Protein AF-A0A6A6K6P2-F1 (afdb_monomer_lite)

InterPro domains:
  IPR008972 Cupredoxin [G3DSA:2.60.40.420] (61-164)
  IPR008972 Cupredoxin [SSF49503] (64-163)
  IPR011706 Multicopper oxidase, C-terminal [PF07731] (94-161)
  IPR045087 Multicopper oxidase [PTHR11709] (79-163)

pLDDT: mean 89.87, std 8.68, range [47.31, 98.19]

Organism: Hevea brasiliensis (NCBI:txid3981)

Sequence (164 aa):
MTTNVVSRKPSTPPGQAIFNYYPNHPRRFLSNTPPSGPVWDDVEPRFAQSLALKAHKDHIHTPPQTADTTIVMLNTQNHVNGYVRCQVPPPIGYDYQNYDIHNVSKNTNATTSDAIYRLDFNATVDIILQNANSMSNNTSETHPWHLHGHDFWVLGYGKGKFDK

Radius of gyration: 21.37 Å; chains: 1; bounding box: 52×28×60 Å

Foldseek 3Di:
DWADAAQDDDPDDIDDDDDDDPPDDPPDDDPDDDDDDPDRDPCPVVQVVVVVDDDDPVDDDDADPDFPEEAEAEDEADDEDDADEDQDADDSHDPQPPDDQQDQDPPVVDHDYPHDDDDDPPTGYHYHYHWGAYNDHPGTGDDDDDDPPDDDDDPDDDPDRDDD

Secondary structure (DSSP, 8-state):
-EE---SS---SPPEE-----TTS-TTPPP-SPPPP---TT--HHHHHHHHH----TTS-PPPPSS-SEEEEEEE------S-----SPPPSS--TTT--SSS----TT-----------TT--EEEEEEE---SSTT---------SS---------SSSPP-

Structure (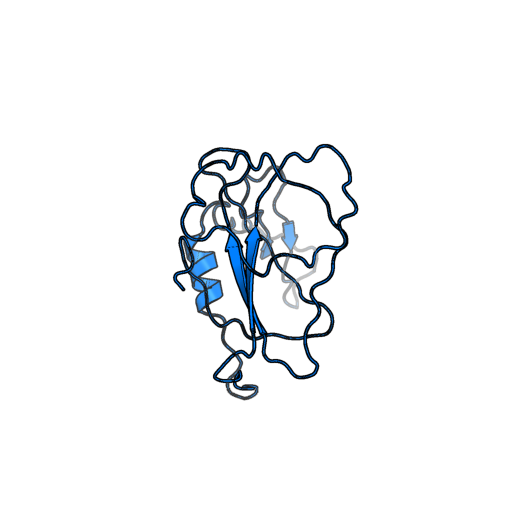mmCIF, N/CA/C/O backbone):
data_AF-A0A6A6K6P2-F1
#
_entry.id   AF-A0A6A6K6P2-F1
#
loop_
_atom_site.group_PDB
_atom_site.id
_atom_site.type_symbol
_atom_site.label_atom_id
_atom_site.label_alt_id
_atom_site.label_comp_id
_atom_site.label_asym_id
_atom_site.label_entity_id
_atom_site.label_seq_id
_atom_site.pdbx_PDB_ins_code
_atom_site.Cartn_x
_atom_site.Cartn_y
_atom_site.Cartn_z
_atom_site.occupancy
_atom_site.B_iso_or_equiv
_atom_site.auth_seq_id
_atom_site.auth_comp_id
_atom_site.auth_asym_id
_atom_site.auth_atom_id
_atom_site.pdbx_PDB_model_num
ATOM 1 N N . MET A 1 1 ? 19.229 -6.036 -18.010 1.00 82.06 1 MET A N 1
ATOM 2 C CA . MET A 1 1 ? 18.317 -5.614 -16.929 1.00 82.06 1 MET A CA 1
ATOM 3 C C . MET A 1 1 ? 19.070 -5.705 -15.615 1.00 82.06 1 MET A C 1
ATOM 5 O O . MET A 1 1 ? 19.824 -6.657 -15.442 1.00 82.06 1 MET A O 1
ATOM 9 N N . THR A 1 2 ? 18.862 -4.731 -14.732 1.00 85.38 2 THR A N 1
ATOM 10 C CA . THR A 1 2 ? 19.465 -4.679 -13.395 1.00 85.38 2 THR A CA 1
ATOM 11 C C . THR A 1 2 ? 18.349 -4.570 -12.358 1.00 85.38 2 THR A C 1
ATOM 13 O O . THR A 1 2 ? 17.430 -3.773 -12.549 1.00 85.38 2 THR A O 1
ATOM 16 N N . THR A 1 3 ? 18.421 -5.334 -11.270 1.00 87.94 3 THR A N 1
ATOM 17 C CA . THR A 1 3 ? 17.515 -5.222 -10.117 1.00 87.94 3 THR A CA 1
ATOM 18 C C . THR A 1 3 ? 18.286 -4.712 -8.903 1.00 87.94 3 THR A C 1
ATOM 20 O O . THR A 1 3 ? 19.436 -5.093 -8.684 1.00 87.94 3 THR A O 1
ATOM 23 N N . ASN A 1 4 ? 17.674 -3.814 -8.129 1.00 88.81 4 ASN A N 1
ATOM 24 C CA . ASN A 1 4 ? 18.321 -3.123 -7.012 1.00 88.81 4 ASN A CA 1
ATOM 25 C C . ASN A 1 4 ? 17.428 -3.156 -5.771 1.00 88.81 4 ASN A C 1
ATOM 27 O O . ASN A 1 4 ? 16.204 -3.240 -5.879 1.00 88.81 4 ASN A O 1
ATOM 31 N N . VAL A 1 5 ? 18.051 -3.075 -4.595 1.00 89.06 5 VAL A N 1
ATOM 32 C CA . VAL A 1 5 ? 17.331 -2.936 -3.326 1.00 89.06 5 VAL A CA 1
ATOM 33 C C . VAL A 1 5 ? 16.686 -1.552 -3.260 1.00 89.06 5 VAL A C 1
ATOM 35 O O . VAL A 1 5 ? 17.324 -0.546 -3.564 1.00 89.06 5 VAL A O 1
ATOM 38 N N . VAL A 1 6 ? 15.426 -1.519 -2.834 1.00 88.44 6 VAL A N 1
ATOM 39 C CA . VAL A 1 6 ? 14.647 -0.304 -2.576 1.00 88.44 6 VAL A CA 1
ATOM 40 C C . VAL A 1 6 ? 14.234 -0.250 -1.108 1.00 88.44 6 VAL A C 1
ATOM 42 O O . VAL A 1 6 ? 14.242 -1.272 -0.420 1.00 88.44 6 VAL A O 1
ATOM 45 N N . SER A 1 7 ? 13.899 0.945 -0.627 1.00 82.62 7 SER A N 1
ATOM 46 C CA . SER A 1 7 ? 13.363 1.222 0.717 1.00 82.62 7 SER A CA 1
ATOM 47 C C . SER A 1 7 ? 14.317 0.975 1.893 1.00 82.62 7 SER A C 1
ATOM 49 O O . SER A 1 7 ? 14.049 1.456 2.986 1.00 82.62 7 SER A O 1
ATOM 51 N N . ARG A 1 8 ? 15.464 0.318 1.674 1.00 85.56 8 ARG A N 1
ATOM 52 C CA . ARG A 1 8 ? 16.578 0.235 2.631 1.00 85.56 8 ARG A CA 1
ATOM 53 C C . ARG A 1 8 ? 17.933 0.372 1.944 1.00 85.56 8 ARG A C 1
ATOM 55 O O . ARG A 1 8 ? 18.080 0.004 0.777 1.00 85.56 8 ARG A O 1
ATOM 62 N N . LYS A 1 9 ? 18.941 0.828 2.693 1.00 90.00 9 LYS A N 1
ATOM 63 C CA . LYS A 1 9 ? 20.315 0.950 2.193 1.00 90.00 9 LYS A CA 1
ATOM 64 C C . LYS A 1 9 ? 20.823 -0.414 1.682 1.00 90.00 9 LYS A C 1
ATOM 66 O O . LYS A 1 9 ? 20.828 -1.376 2.454 1.00 90.00 9 LYS A O 1
ATOM 71 N N . PRO A 1 10 ? 21.261 -0.529 0.413 1.00 91.25 10 PRO A N 1
ATOM 72 C CA . PRO A 1 10 ? 21.734 -1.793 -0.136 1.00 91.25 10 PRO A CA 1
ATOM 73 C C . PRO A 1 10 ? 23.029 -2.259 0.543 1.00 91.25 10 PRO A C 1
ATOM 75 O O . PRO A 1 10 ? 23.990 -1.502 0.654 1.00 91.25 10 PRO A O 1
ATOM 78 N N . SER A 1 11 ? 23.069 -3.529 0.941 1.00 94.06 11 SER A N 1
ATOM 79 C CA . SER A 1 11 ? 24.274 -4.253 1.382 1.00 94.06 11 SER A CA 1
ATOM 80 C C . SER A 1 11 ? 24.571 -5.474 0.502 1.00 94.06 11 SER A C 1
ATOM 82 O O . SER A 1 11 ? 25.381 -6.328 0.851 1.00 94.06 11 SER A O 1
ATOM 84 N N . THR A 1 12 ? 23.887 -5.573 -0.640 1.00 90.88 12 THR A N 1
ATOM 85 C CA . THR A 1 12 ? 23.943 -6.706 -1.569 1.00 90.88 12 THR A CA 1
ATOM 86 C C . THR A 1 12 ? 24.223 -6.204 -2.988 1.00 90.88 12 THR A C 1
ATOM 88 O O . THR A 1 12 ? 23.738 -5.126 -3.347 1.00 90.88 12 THR A O 1
ATOM 91 N N . PRO A 1 13 ? 25.008 -6.940 -3.801 1.00 90.88 13 PRO A N 1
ATOM 92 C CA . PRO A 1 13 ? 25.222 -6.586 -5.201 1.00 90.88 13 PRO A CA 1
ATOM 93 C C . PRO A 1 13 ? 23.912 -6.609 -6.012 1.00 90.88 13 PRO A C 1
ATOM 95 O O . PRO A 1 13 ? 23.053 -7.451 -5.741 1.00 90.88 13 PRO A O 1
ATOM 98 N N . PRO A 1 14 ? 23.760 -5.747 -7.035 1.00 90.88 14 PRO A N 1
ATOM 99 C CA . PRO A 1 14 ? 22.602 -5.777 -7.925 1.00 90.88 14 PRO A CA 1
ATOM 100 C C . PRO A 1 14 ? 22.476 -7.101 -8.688 1.00 90.88 14 PRO A C 1
ATOM 102 O O . PRO A 1 14 ? 23.469 -7.643 -9.183 1.00 90.88 14 PRO A O 1
ATOM 105 N N . GLY A 1 15 ? 21.243 -7.583 -8.853 1.00 90.75 15 GLY A N 1
ATOM 106 C CA . GLY A 1 15 ? 20.947 -8.717 -9.727 1.00 90.75 15 GLY A CA 1
ATOM 107 C C . GLY A 1 15 ? 21.014 -8.297 -11.195 1.00 90.75 15 GLY A C 1
ATOM 108 O O . GLY A 1 15 ? 20.548 -7.214 -11.551 1.00 90.75 15 GLY A O 1
ATOM 109 N N . GLN A 1 16 ? 21.588 -9.133 -12.063 1.00 90.38 16 GLN A N 1
ATOM 110 C CA . GLN A 1 16 ? 21.763 -8.816 -13.484 1.00 90.38 16 GLN A CA 1
ATOM 111 C C . GLN A 1 16 ? 21.222 -9.921 -14.389 1.00 90.38 16 GLN A C 1
ATOM 113 O O . GLN A 1 16 ? 21.390 -11.107 -14.115 1.00 90.38 16 GLN A O 1
ATOM 118 N N . ALA A 1 17 ? 20.610 -9.512 -15.499 1.00 88.50 17 ALA A N 1
ATOM 119 C CA . ALA A 1 17 ? 20.151 -10.400 -16.562 1.00 88.50 17 ALA A CA 1
ATOM 120 C C . ALA A 1 17 ? 20.379 -9.771 -17.945 1.00 88.50 17 ALA A C 1
ATOM 122 O O . ALA A 1 17 ? 20.308 -8.546 -18.105 1.00 88.50 17 ALA A O 1
ATOM 123 N N . ILE A 1 18 ? 20.616 -10.605 -18.958 1.00 88.06 18 ILE A N 1
ATOM 124 C CA . ILE A 1 18 ? 20.864 -10.183 -20.343 1.00 88.06 18 ILE A CA 1
ATOM 125 C C . ILE A 1 18 ? 19.675 -10.584 -21.218 1.00 88.06 18 ILE A C 1
ATOM 127 O O . ILE A 1 18 ? 19.257 -11.738 -21.209 1.00 88.06 18 ILE A O 1
ATOM 131 N N . PHE A 1 19 ? 19.170 -9.641 -22.017 1.00 88.69 19 PHE A N 1
ATOM 132 C CA . PHE A 1 19 ? 18.306 -9.962 -23.152 1.00 88.69 19 PHE A CA 1
ATOM 133 C C . PHE A 1 19 ? 19.187 -10.283 -24.362 1.00 88.69 19 PHE A C 1
ATOM 135 O O . PHE A 1 19 ? 19.854 -9.398 -24.896 1.00 88.69 19 PHE A O 1
ATOM 142 N N . ASN A 1 20 ? 19.217 -11.552 -24.770 1.00 91.88 20 ASN A N 1
ATOM 143 C CA . ASN A 1 20 ? 20.000 -12.010 -25.916 1.00 91.88 20 ASN A CA 1
ATOM 144 C C . ASN A 1 20 ? 19.138 -12.035 -27.187 1.00 91.88 20 ASN A C 1
ATOM 146 O O . ASN A 1 20 ? 18.221 -12.846 -27.294 1.00 91.88 20 ASN A O 1
ATOM 150 N N . TYR A 1 21 ? 19.450 -11.177 -28.157 1.00 90.75 21 TYR A N 1
ATOM 151 C CA . TYR A 1 21 ? 18.750 -11.128 -29.444 1.00 90.75 21 TYR A CA 1
ATOM 152 C C . TYR A 1 21 ? 19.380 -12.094 -30.444 1.00 90.75 21 TYR A C 1
ATOM 154 O O . TYR A 1 21 ? 20.587 -12.032 -30.666 1.00 90.75 21 TYR A O 1
ATOM 162 N N . TYR A 1 22 ? 18.583 -12.933 -31.108 1.00 92.06 22 TYR A N 1
ATOM 163 C CA . TYR A 1 22 ? 19.063 -13.737 -32.236 1.00 92.06 22 TYR A CA 1
ATOM 164 C C . TYR A 1 22 ? 19.600 -12.829 -33.367 1.00 92.06 22 TYR A C 1
ATOM 166 O O . TYR A 1 22 ? 19.001 -11.782 -33.618 1.00 92.06 22 TYR A O 1
ATOM 174 N N . PRO A 1 23 ? 20.703 -13.187 -34.057 1.00 94.00 23 PRO A N 1
ATOM 175 C CA . PRO A 1 23 ? 21.493 -14.420 -33.944 1.00 94.00 23 PRO A CA 1
ATOM 176 C C . PRO A 1 23 ? 22.686 -14.344 -32.972 1.00 94.00 23 PRO A C 1
ATOM 178 O O . PRO A 1 23 ? 23.646 -15.099 -33.118 1.00 94.00 23 PRO A O 1
ATOM 181 N N . ASN A 1 24 ? 22.682 -13.443 -31.984 1.00 91.50 24 ASN A N 1
ATOM 182 C CA . ASN A 1 24 ? 23.810 -13.321 -31.058 1.00 91.50 24 ASN A CA 1
ATOM 183 C C . ASN A 1 24 ? 24.000 -14.586 -30.208 1.00 91.5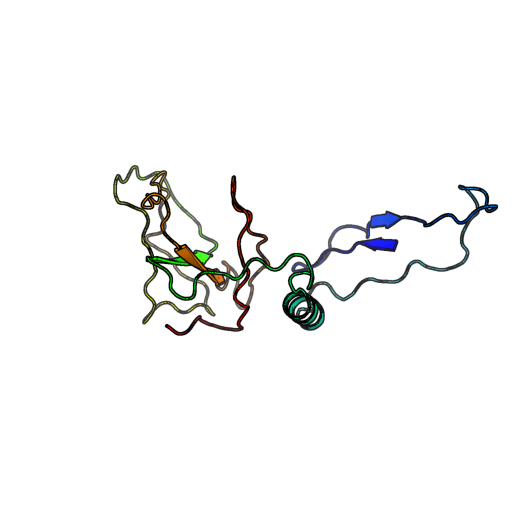0 24 ASN A C 1
ATOM 185 O O . ASN A 1 24 ? 23.049 -15.170 -29.680 1.00 91.50 24 ASN A O 1
ATOM 189 N N . HIS A 1 25 ? 25.263 -14.983 -30.043 1.00 92.19 25 HIS A N 1
ATOM 190 C CA . HIS A 1 25 ? 25.631 -16.107 -29.194 1.00 92.19 25 HIS A CA 1
ATOM 191 C C . HIS A 1 25 ? 25.355 -15.779 -27.709 1.00 92.19 25 HIS A C 1
ATOM 193 O O . HIS A 1 25 ? 25.784 -14.717 -27.254 1.00 92.19 25 HIS A O 1
ATOM 199 N N . PRO A 1 26 ? 24.749 -16.681 -26.909 1.00 89.19 26 PRO A N 1
ATOM 200 C CA . PRO A 1 26 ? 24.355 -16.396 -25.519 1.00 89.19 26 PRO A CA 1
ATOM 201 C C . PRO A 1 26 ? 25.493 -15.991 -24.573 1.00 89.19 26 PRO A C 1
ATOM 203 O O . PRO A 1 26 ? 25.255 -15.371 -23.544 1.00 89.19 26 PRO A O 1
ATOM 206 N N . ARG A 1 27 ? 26.738 -16.356 -24.905 1.00 87.69 27 ARG A N 1
ATOM 207 C CA . ARG A 1 27 ? 27.944 -15.989 -24.136 1.00 87.69 27 ARG A CA 1
ATOM 208 C C . ARG A 1 27 ? 28.713 -14.808 -24.728 1.00 87.69 27 ARG A C 1
ATOM 210 O O . ARG A 1 27 ? 29.854 -14.574 -24.343 1.00 87.69 27 ARG A O 1
ATOM 217 N N . ARG A 1 28 ? 28.146 -14.109 -25.714 1.00 87.25 28 ARG A N 1
ATOM 218 C CA . ARG A 1 28 ? 28.775 -12.913 -26.277 1.00 87.25 28 ARG A CA 1
ATOM 219 C C . ARG A 1 28 ? 28.885 -11.866 -25.169 1.00 87.25 28 ARG A C 1
ATOM 221 O O . ARG A 1 28 ? 27.872 -11.434 -24.626 1.00 87.25 28 ARG A O 1
ATOM 228 N N . PHE A 1 29 ? 30.111 -11.468 -24.843 1.00 80.19 29 PHE A N 1
ATOM 229 C CA . PHE A 1 29 ? 30.348 -10.410 -23.869 1.00 80.19 29 PHE A CA 1
ATOM 230 C C . PHE A 1 29 ? 29.774 -9.087 -24.377 1.00 80.19 29 PHE A C 1
ATOM 232 O O . PHE A 1 29 ? 29.938 -8.723 -25.544 1.00 80.19 29 PHE A O 1
ATOM 239 N N . LEU A 1 30 ? 29.100 -8.374 -23.481 1.00 80.81 30 LEU A N 1
ATOM 240 C CA . LEU A 1 30 ? 28.652 -7.010 -23.713 1.00 80.81 30 LEU A CA 1
ATOM 241 C C . LEU A 1 30 ? 29.746 -6.058 -23.222 1.00 80.81 30 LEU A C 1
ATOM 243 O O . LEU A 1 30 ? 30.294 -6.262 -22.144 1.00 80.81 30 LEU A O 1
ATOM 247 N N . SER A 1 31 ? 30.057 -5.023 -24.003 1.00 78.94 31 SER A N 1
ATOM 248 C CA . SER A 1 31 ? 31.033 -3.991 -23.619 1.00 78.94 31 SER A CA 1
ATOM 249 C C . SER A 1 31 ? 30.442 -2.905 -22.719 1.00 78.94 31 SER A C 1
ATOM 251 O O . SER A 1 31 ? 31.181 -2.106 -22.155 1.00 78.94 31 SER A O 1
ATOM 253 N N . ASN A 1 32 ? 29.114 -2.837 -22.619 1.00 83.06 32 ASN A N 1
ATOM 254 C CA . ASN A 1 32 ? 28.429 -1.764 -21.911 1.00 83.06 32 ASN A CA 1
ATOM 255 C C . ASN A 1 32 ? 28.267 -2.128 -20.438 1.00 83.06 32 ASN A C 1
ATOM 257 O O . ASN A 1 32 ? 27.888 -3.254 -20.104 1.00 83.06 32 ASN A O 1
ATOM 261 N N . THR A 1 33 ? 28.502 -1.156 -19.563 1.00 85.00 33 THR A N 1
ATOM 262 C CA . THR A 1 33 ? 28.185 -1.291 -18.145 1.00 85.00 33 THR A CA 1
ATOM 263 C C . THR A 1 33 ? 26.667 -1.412 -17.965 1.00 85.00 33 THR A C 1
ATOM 265 O O . THR A 1 33 ? 25.907 -0.695 -18.626 1.00 85.00 33 THR A O 1
ATOM 268 N N . PRO A 1 34 ? 26.184 -2.324 -17.101 1.00 85.81 34 PRO A N 1
ATOM 269 C CA . PRO A 1 34 ? 24.769 -2.385 -16.763 1.00 85.81 34 PRO A CA 1
ATOM 270 C C . PRO A 1 34 ? 24.293 -1.032 -16.221 1.00 85.81 34 PRO A C 1
ATOM 272 O O . PRO A 1 34 ? 25.037 -0.384 -15.482 1.00 85.81 34 PRO A O 1
ATOM 275 N N . PRO A 1 35 ? 23.061 -0.602 -16.540 1.00 87.62 35 PRO A N 1
ATOM 276 C CA . PRO A 1 35 ? 22.525 0.619 -15.964 1.00 87.62 35 PRO A CA 1
ATOM 277 C C . PRO A 1 35 ? 22.420 0.468 -14.444 1.00 87.62 35 PRO A C 1
ATOM 279 O O . PRO A 1 35 ? 21.965 -0.570 -13.942 1.00 87.62 35 PRO A O 1
ATOM 282 N N . SER A 1 36 ? 22.814 1.516 -13.724 1.00 85.56 36 SER A N 1
ATOM 283 C CA . SER A 1 36 ? 22.503 1.662 -12.304 1.00 85.56 36 SER A CA 1
ATOM 284 C C . SER A 1 36 ? 20.992 1.810 -12.135 1.00 85.56 36 SER A C 1
ATOM 286 O O . SER A 1 36 ? 20.333 2.470 -12.938 1.00 85.56 36 SER A O 1
ATOM 288 N N . GLY A 1 37 ? 20.431 1.179 -11.104 1.00 83.25 37 GLY A N 1
ATOM 289 C CA . GLY A 1 37 ? 19.039 1.432 -10.737 1.00 83.25 37 GLY A CA 1
ATOM 290 C C . GLY A 1 37 ? 18.843 2.809 -10.105 1.00 83.25 37 GLY A C 1
ATOM 291 O O . GLY A 1 37 ? 19.825 3.503 -9.831 1.00 83.25 37 GLY A O 1
ATOM 292 N N . PRO A 1 38 ? 17.582 3.188 -9.833 1.00 87.06 38 PRO A N 1
ATOM 293 C CA . PRO A 1 38 ? 17.291 4.354 -9.006 1.00 87.06 38 PRO A CA 1
ATOM 294 C C . PRO A 1 38 ? 17.912 4.198 -7.612 1.00 87.06 38 PRO A C 1
ATOM 296 O O . PRO A 1 38 ? 18.168 3.080 -7.149 1.00 87.06 38 PRO A O 1
ATOM 299 N N . VAL A 1 39 ? 18.136 5.324 -6.932 1.00 90.69 39 VAL A N 1
ATOM 300 C CA . VAL A 1 39 ? 18.617 5.315 -5.546 1.00 90.69 39 VAL A CA 1
ATOM 301 C C . VAL A 1 39 ? 17.562 4.642 -4.655 1.00 90.69 39 VAL A C 1
ATOM 303 O O . VAL A 1 39 ? 16.358 4.757 -4.879 1.00 90.69 39 VAL A O 1
ATOM 306 N N . TRP A 1 40 ? 18.007 3.878 -3.659 1.00 90.19 40 TRP A N 1
ATOM 307 C CA . TRP A 1 40 ? 17.141 3.028 -2.837 1.00 90.19 40 TRP A CA 1
ATOM 308 C C . TRP A 1 40 ? 16.056 3.815 -2.077 1.00 90.19 40 TRP A C 1
ATOM 310 O O . TRP A 1 40 ? 14.946 3.307 -1.891 1.00 90.19 40 TRP A O 1
ATOM 320 N N . ASP A 1 41 ? 16.344 5.052 -1.679 1.00 91.12 41 ASP A N 1
ATOM 321 C CA . ASP A 1 41 ? 15.476 5.973 -0.937 1.00 91.12 41 ASP A CA 1
ATOM 322 C C . ASP A 1 41 ? 14.668 6.919 -1.839 1.00 91.12 41 ASP A C 1
ATOM 324 O O . ASP A 1 41 ? 13.835 7.670 -1.339 1.00 91.12 41 ASP A O 1
ATOM 328 N N . ASP A 1 42 ? 14.822 6.830 -3.163 1.00 91.62 42 ASP A N 1
ATOM 329 C CA . ASP A 1 42 ? 14.027 7.621 -4.101 1.00 91.62 42 ASP A CA 1
ATOM 330 C C . ASP A 1 42 ? 12.589 7.079 -4.197 1.00 91.62 42 ASP A C 1
ATOM 332 O O . ASP A 1 42 ? 12.295 6.087 -4.877 1.00 91.62 42 ASP A O 1
ATOM 336 N N . VAL A 1 43 ? 11.688 7.698 -3.433 1.00 90.94 43 VAL A N 1
ATOM 337 C CA . VAL A 1 43 ? 10.287 7.278 -3.293 1.00 90.94 43 VAL A CA 1
ATOM 338 C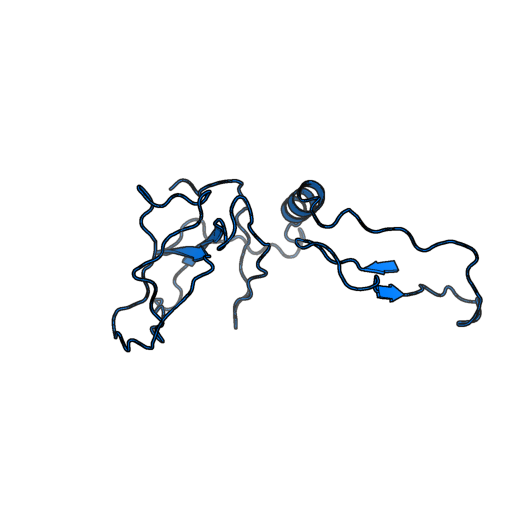 C . VAL A 1 43 ? 9.377 7.823 -4.390 1.00 90.94 43 VAL A C 1
ATOM 340 O O . VAL A 1 43 ? 8.369 7.183 -4.695 1.00 90.94 43 VAL A O 1
ATOM 343 N N . GLU A 1 44 ? 9.705 8.965 -4.998 1.00 92.75 44 GLU A N 1
ATOM 344 C CA . GLU A 1 44 ? 8.778 9.667 -5.896 1.00 92.75 44 GLU A CA 1
ATOM 345 C C . GLU A 1 44 ? 8.484 8.880 -7.183 1.00 92.75 44 GLU A C 1
ATOM 347 O O . GLU A 1 44 ? 7.305 8.706 -7.498 1.00 92.75 44 GLU A O 1
ATOM 352 N N . PRO A 1 45 ? 9.470 8.296 -7.897 1.00 92.06 45 PRO A N 1
ATOM 353 C CA . PRO A 1 45 ? 9.189 7.484 -9.079 1.00 92.06 45 PRO A CA 1
ATOM 354 C C . PRO A 1 45 ? 8.344 6.248 -8.763 1.00 92.06 45 PRO A C 1
ATOM 356 O O . PRO A 1 45 ? 7.514 5.842 -9.574 1.00 92.06 45 PRO A O 1
ATOM 359 N N . ARG A 1 46 ? 8.518 5.656 -7.574 1.00 90.62 46 ARG A N 1
ATOM 360 C CA . ARG A 1 46 ? 7.744 4.483 -7.130 1.00 90.62 46 ARG A CA 1
ATOM 361 C C . ARG A 1 46 ? 6.301 4.857 -6.808 1.00 90.62 46 ARG A C 1
ATOM 363 O O . ARG A 1 46 ? 5.373 4.132 -7.167 1.00 90.62 46 ARG A O 1
ATOM 370 N N . PHE A 1 47 ? 6.111 6.004 -6.162 1.00 93.50 47 PHE A N 1
ATOM 371 C CA . PHE A 1 47 ? 4.787 6.552 -5.901 1.00 93.50 47 PHE A CA 1
ATOM 372 C C . PHE A 1 47 ? 4.077 6.911 -7.215 1.00 93.50 47 PHE A C 1
ATOM 374 O O . PHE A 1 47 ? 2.947 6.485 -7.440 1.00 93.50 47 PHE A O 1
ATOM 381 N N . ALA A 1 48 ? 4.772 7.585 -8.136 1.00 94.88 48 ALA A N 1
ATOM 382 C CA . ALA A 1 48 ? 4.261 7.907 -9.467 1.00 94.88 48 ALA A CA 1
ATOM 383 C C . ALA A 1 48 ? 3.900 6.653 -10.279 1.00 94.88 48 ALA A C 1
ATOM 385 O O . ALA A 1 48 ? 2.845 6.612 -10.909 1.00 94.88 48 ALA A O 1
ATOM 386 N N . GLN A 1 49 ? 4.729 5.606 -10.224 1.00 93.94 49 GLN A N 1
ATOM 387 C CA . GLN A 1 49 ? 4.419 4.320 -10.848 1.00 93.94 49 GLN A CA 1
ATOM 388 C C . GLN A 1 49 ? 3.146 3.704 -10.256 1.00 93.94 49 GLN A C 1
ATOM 390 O O . GLN A 1 49 ? 2.296 3.238 -11.009 1.00 93.94 49 GLN A O 1
ATOM 395 N N . SER A 1 50 ? 2.993 3.737 -8.930 1.00 94.31 50 SER A N 1
ATOM 396 C CA . SER A 1 50 ? 1.807 3.201 -8.245 1.00 94.31 50 SER A CA 1
ATOM 397 C C . SER A 1 50 ? 0.530 3.928 -8.679 1.00 94.31 50 SER A C 1
ATOM 399 O O . SER A 1 50 ? -0.475 3.286 -8.962 1.00 94.31 50 SER A O 1
ATOM 401 N N . LEU A 1 51 ? 0.588 5.256 -8.831 1.00 95.38 51 LEU A N 1
ATOM 402 C CA . LEU A 1 51 ? -0.527 6.067 -9.341 1.00 95.38 51 LEU A CA 1
ATOM 403 C C . LEU A 1 51 ? -0.834 5.838 -10.831 1.00 95.38 51 LEU A C 1
ATOM 405 O O . LEU A 1 51 ? -1.953 6.090 -11.284 1.00 95.38 51 LEU A O 1
ATOM 409 N N . ALA A 1 52 ? 0.156 5.402 -11.612 1.00 96.12 52 ALA A N 1
ATOM 410 C CA . ALA A 1 52 ? -0.006 5.148 -13.040 1.00 96.12 52 ALA A CA 1
ATOM 411 C C . ALA A 1 52 ? -0.672 3.793 -13.335 1.00 96.12 52 ALA A C 1
ATOM 413 O O . ALA A 1 52 ? -1.225 3.616 -14.423 1.00 96.12 52 ALA A O 1
ATOM 414 N N . LEU A 1 53 ? -0.635 2.846 -12.390 1.00 94.44 53 LEU A N 1
ATOM 415 C CA . LEU A 1 53 ? -1.273 1.541 -12.539 1.00 94.44 53 LEU A CA 1
ATOM 416 C C . LEU A 1 53 ? -2.796 1.685 -12.498 1.00 94.44 53 LEU A C 1
ATOM 418 O O . LEU A 1 53 ? -3.376 2.171 -11.531 1.00 94.44 53 LEU A O 1
ATOM 422 N N . LYS A 1 54 ? -3.448 1.252 -13.577 1.00 93.69 54 LYS A N 1
ATOM 423 C CA . LYS A 1 54 ? -4.903 1.294 -13.743 1.00 93.69 54 LYS A CA 1
ATOM 424 C C . LYS A 1 54 ? -5.385 -0.009 -14.361 1.00 93.69 54 LYS A C 1
ATOM 426 O O . LYS A 1 54 ? -4.642 -0.656 -15.101 1.00 93.69 54 LYS A O 1
ATOM 431 N N . ALA A 1 55 ? -6.635 -0.369 -14.078 1.00 93.81 55 ALA A N 1
ATOM 432 C CA . ALA A 1 55 ? -7.279 -1.506 -14.722 1.00 93.81 55 ALA A CA 1
ATOM 433 C C . ALA A 1 55 ? -7.253 -1.341 -16.249 1.00 93.81 55 ALA A C 1
ATOM 435 O O . ALA A 1 55 ? -7.438 -0.241 -16.779 1.00 93.81 55 ALA A O 1
ATOM 436 N N . HIS A 1 56 ? -7.021 -2.444 -16.961 1.00 93.69 56 HIS A N 1
ATOM 437 C CA . HIS A 1 56 ? -7.087 -2.441 -18.415 1.00 93.69 56 HIS A CA 1
ATOM 438 C C . HIS A 1 56 ? -8.509 -2.090 -18.860 1.00 93.69 56 HIS A C 1
ATOM 440 O O . HIS A 1 56 ? -9.462 -2.663 -18.341 1.00 93.69 56 HIS A O 1
ATOM 446 N N . LYS A 1 57 ? -8.655 -1.197 -19.847 1.00 93.00 57 LYS A N 1
ATOM 447 C CA . LYS A 1 57 ? -9.959 -0.666 -20.288 1.00 93.00 57 LYS A CA 1
ATOM 448 C C . LYS A 1 57 ? -10.993 -1.740 -20.656 1.00 93.00 57 LYS A C 1
ATOM 450 O O . LYS A 1 57 ? -12.180 -1.534 -20.453 1.00 93.00 57 LYS A O 1
ATOM 455 N N . ASP A 1 58 ? -10.526 -2.880 -21.163 1.00 94.19 58 ASP A N 1
ATOM 456 C CA . ASP A 1 58 ? -11.381 -3.990 -21.604 1.00 94.19 58 ASP A CA 1
ATOM 457 C C . ASP A 1 58 ? -11.673 -5.016 -20.483 1.00 94.19 58 ASP A C 1
ATOM 459 O O . ASP A 1 58 ? -12.419 -5.961 -20.704 1.00 94.19 58 ASP A O 1
ATOM 463 N N . HIS A 1 59 ? -11.102 -4.842 -19.282 1.00 89.50 59 HIS A N 1
ATOM 464 C CA . HIS A 1 59 ? -11.247 -5.750 -18.130 1.00 89.50 59 HIS A CA 1
ATOM 465 C C . HIS A 1 59 ? -11.626 -4.992 -16.843 1.00 89.50 59 HIS A C 1
ATOM 467 O O . HIS A 1 59 ? -11.153 -5.310 -15.751 1.00 89.50 59 HIS A O 1
ATOM 473 N N . ILE A 1 60 ? -12.445 -3.942 -16.964 1.00 89.94 60 ILE A N 1
ATOM 474 C CA . ILE A 1 60 ? -12.882 -3.144 -15.814 1.00 89.94 60 ILE A CA 1
ATOM 475 C C . ILE A 1 60 ? -14.089 -3.816 -15.160 1.00 89.94 60 ILE A C 1
ATOM 477 O O . ILE A 1 60 ? -15.198 -3.768 -15.685 1.00 89.94 60 ILE A O 1
ATOM 481 N N . HIS A 1 61 ? -13.881 -4.363 -13.967 1.00 92.88 61 HIS A N 1
ATOM 482 C CA . HIS A 1 61 ? -14.956 -4.553 -12.998 1.00 92.88 61 HIS A CA 1
ATOM 483 C C . HIS A 1 61 ? -14.979 -3.316 -12.102 1.00 92.88 61 HIS A C 1
ATOM 485 O O . HIS A 1 61 ? -13.961 -2.986 -11.499 1.00 92.88 61 HIS A O 1
ATOM 491 N N . THR A 1 62 ? -16.087 -2.580 -12.063 1.00 93.38 62 THR A N 1
ATOM 492 C CA . THR A 1 62 ? -16.195 -1.373 -11.228 1.00 93.38 62 THR A CA 1
ATOM 493 C C . THR A 1 62 ? -16.363 -1.778 -9.760 1.00 93.38 62 THR A C 1
ATOM 495 O O . THR A 1 62 ? -17.197 -2.645 -9.490 1.00 93.38 62 THR A O 1
ATOM 498 N N . PRO A 1 63 ? -15.606 -1.185 -8.813 1.00 95.56 63 PRO A N 1
ATOM 499 C CA . PRO A 1 63 ? -15.821 -1.451 -7.395 1.00 95.56 63 PRO A CA 1
ATOM 500 C C . PRO A 1 63 ? -17.217 -0.970 -6.961 1.00 95.56 63 PRO A C 1
ATOM 502 O O . PRO A 1 63 ? -17.740 -0.012 -7.545 1.00 95.56 63 PRO A O 1
ATOM 505 N N . PRO A 1 64 ? -17.825 -1.585 -5.932 1.00 96.88 64 PRO A N 1
ATOM 506 C CA . PRO A 1 64 ? -19.019 -1.035 -5.299 1.00 96.88 64 PRO A CA 1
ATOM 507 C C . PRO A 1 64 ? -18.785 0.411 -4.833 1.00 96.88 64 PRO A C 1
ATOM 509 O O . PRO A 1 64 ? -17.680 0.778 -4.444 1.00 96.88 64 PRO A O 1
ATOM 512 N N . GLN A 1 65 ? -19.826 1.248 -4.881 1.00 96.38 65 GLN A N 1
ATOM 513 C CA . GLN A 1 65 ? -19.708 2.675 -4.537 1.00 96.38 65 GLN A CA 1
ATOM 514 C C . GLN A 1 65 ? -19.634 2.940 -3.028 1.00 96.38 65 GLN A C 1
ATOM 516 O O . GLN A 1 65 ? -19.235 4.026 -2.617 1.00 96.38 65 GLN A O 1
ATOM 521 N N . THR A 1 66 ? -20.047 1.971 -2.215 1.00 96.69 66 THR A N 1
ATOM 522 C CA . THR A 1 66 ? -20.090 2.061 -0.756 1.00 96.69 66 THR A CA 1
ATOM 523 C C . THR A 1 66 ? -19.576 0.762 -0.159 1.00 96.69 66 THR A C 1
ATOM 525 O O . THR A 1 66 ? -19.899 -0.311 -0.669 1.00 96.69 66 THR A O 1
ATOM 528 N N . ALA A 1 67 ? -18.828 0.858 0.935 1.00 97.06 67 ALA A N 1
ATOM 529 C CA . ALA A 1 67 ? -18.456 -0.293 1.744 1.00 97.06 67 ALA A CA 1
ATOM 530 C C . ALA A 1 67 ? -19.484 -0.528 2.861 1.00 97.06 67 ALA A C 1
ATOM 532 O O . ALA A 1 67 ? -20.010 0.424 3.439 1.00 97.06 67 ALA A O 1
ATOM 533 N N . ASP A 1 68 ? -19.737 -1.795 3.185 1.00 97.94 68 ASP A N 1
ATOM 534 C CA . ASP A 1 68 ? -20.535 -2.193 4.350 1.00 97.94 68 ASP A CA 1
ATOM 535 C C . ASP A 1 68 ? -19.730 -2.021 5.645 1.00 97.94 68 ASP A C 1
ATOM 537 O O . ASP A 1 68 ? -20.280 -1.753 6.715 1.00 97.94 68 ASP A O 1
ATOM 541 N N . THR A 1 69 ? -18.402 -2.157 5.560 1.00 95.88 69 THR A N 1
ATOM 542 C CA . THR A 1 69 ? -17.500 -1.909 6.683 1.00 95.88 69 THR A CA 1
ATOM 543 C C . THR A 1 69 ? -16.140 -1.394 6.226 1.00 95.88 69 THR A C 1
ATOM 545 O O . THR A 1 69 ? -15.689 -1.655 5.111 1.00 95.88 69 THR A O 1
ATOM 548 N N . THR A 1 70 ? -15.465 -0.685 7.125 1.00 96.31 70 THR A N 1
ATOM 549 C CA . THR A 1 70 ? -14.139 -0.118 6.895 1.00 96.31 70 THR A CA 1
ATOM 550 C C . THR A 1 70 ? -13.211 -0.519 8.031 1.00 96.31 70 THR A C 1
ATOM 552 O O . THR A 1 70 ? -13.498 -0.260 9.202 1.00 96.31 70 THR A O 1
ATOM 555 N N . ILE A 1 71 ? -12.073 -1.114 7.685 1.00 96.88 71 ILE A N 1
ATOM 556 C CA . ILE A 1 71 ? -11.038 -1.537 8.627 1.00 96.88 71 ILE A CA 1
ATOM 557 C C . ILE A 1 71 ? -9.793 -0.686 8.393 1.00 96.88 71 ILE A C 1
ATOM 559 O O . ILE A 1 71 ? -9.247 -0.653 7.293 1.00 96.88 71 ILE A O 1
ATOM 563 N N . VAL A 1 72 ? -9.308 -0.020 9.439 1.00 96.81 72 VAL A N 1
ATOM 564 C CA . VAL A 1 72 ? -8.058 0.744 9.391 1.00 96.81 72 VAL A CA 1
ATOM 565 C C . VAL A 1 72 ? -6.976 -0.015 10.150 1.00 96.81 72 VAL A C 1
ATOM 567 O O . VAL A 1 72 ? -6.999 -0.090 11.378 1.00 96.81 72 VAL A O 1
ATOM 570 N N . MET A 1 73 ? -6.011 -0.564 9.419 1.00 95.88 73 MET A N 1
ATOM 571 C CA . MET A 1 73 ? -4.899 -1.326 9.982 1.00 95.88 73 MET A CA 1
ATOM 572 C C . MET A 1 73 ? -3.667 -0.432 10.110 1.00 95.88 73 MET A C 1
ATOM 574 O O . MET A 1 73 ? -3.141 0.069 9.116 1.00 95.88 73 MET A O 1
ATOM 578 N N . LEU A 1 74 ? -3.210 -0.235 11.345 1.00 94.50 74 LEU A N 1
ATOM 579 C CA . LEU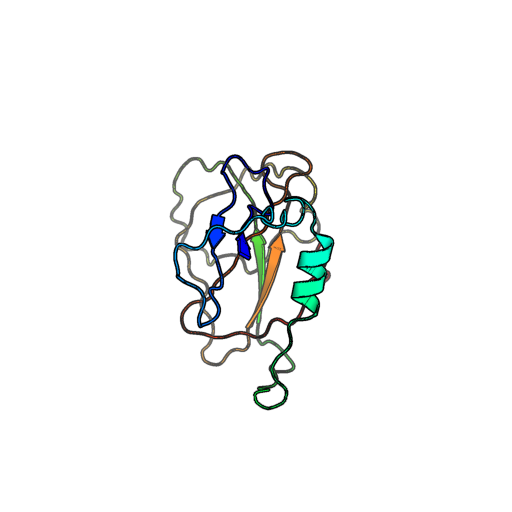 A 1 74 ? -2.009 0.534 11.651 1.00 94.50 74 LEU A CA 1
ATOM 580 C C . LEU A 1 74 ? -0.774 -0.376 11.668 1.00 94.50 74 LEU A C 1
ATOM 582 O O . LEU A 1 74 ? -0.647 -1.253 12.524 1.00 94.50 74 LEU A O 1
ATOM 586 N N . ASN A 1 75 ? 0.167 -0.120 10.765 1.00 94.19 75 ASN A N 1
ATOM 587 C CA . ASN A 1 75 ? 1.407 -0.878 10.642 1.00 94.19 75 ASN A CA 1
ATOM 588 C C . ASN A 1 75 ? 2.500 -0.255 11.509 1.00 94.19 75 ASN A C 1
ATOM 590 O O . ASN A 1 75 ? 2.893 0.891 11.303 1.00 94.19 75 ASN A O 1
ATOM 594 N N . THR A 1 76 ? 2.992 -1.017 12.486 1.00 91.62 76 THR A N 1
ATOM 595 C CA . THR A 1 76 ? 4.027 -0.579 13.432 1.00 91.62 76 THR A CA 1
ATOM 596 C C . THR A 1 76 ? 5.048 -1.682 13.664 1.00 91.62 76 THR A C 1
ATOM 598 O O . THR A 1 76 ? 4.727 -2.868 13.598 1.00 91.62 76 THR A O 1
ATOM 601 N N . GLN A 1 77 ? 6.282 -1.290 13.975 1.00 88.19 77 GLN A N 1
ATOM 602 C CA . GLN A 1 77 ? 7.316 -2.199 14.460 1.00 88.19 77 GLN A CA 1
ATOM 603 C C . GLN A 1 77 ? 7.417 -2.054 15.978 1.00 88.19 77 GLN A C 1
ATOM 605 O O . GLN A 1 77 ? 7.462 -0.933 16.468 1.00 88.19 77 GLN A O 1
ATOM 610 N N . ASN A 1 78 ? 7.441 -3.172 16.710 1.00 87.06 78 ASN A N 1
ATOM 611 C CA . ASN A 1 78 ? 7.359 -3.193 18.174 1.00 87.06 78 ASN A CA 1
ATOM 612 C C . ASN A 1 78 ? 8.271 -4.253 18.787 1.00 87.06 78 ASN A C 1
ATOM 614 O O . ASN A 1 78 ? 8.519 -5.292 18.174 1.00 87.06 78 ASN A O 1
ATOM 618 N N . HIS A 1 79 ? 8.677 -4.037 20.039 1.00 83.31 79 HIS A N 1
ATOM 619 C CA . HIS A 1 79 ? 9.137 -5.109 20.920 1.00 83.31 79 HIS A CA 1
ATOM 620 C C . HIS A 1 79 ? 7.954 -5.603 21.753 1.00 83.31 79 HIS A C 1
ATOM 622 O O . HIS A 1 79 ? 7.324 -4.813 22.451 1.00 83.31 79 HIS A O 1
ATOM 628 N N . VAL A 1 80 ? 7.651 -6.899 21.683 1.00 82.75 80 VAL A N 1
ATOM 629 C CA . VAL A 1 80 ? 6.539 -7.509 22.424 1.00 82.75 80 VAL A CA 1
ATOM 630 C C . VAL A 1 80 ? 7.091 -8.570 23.367 1.00 82.75 80 VAL A C 1
ATOM 632 O O . VAL A 1 80 ? 7.768 -9.498 22.929 1.00 82.75 80 VAL A O 1
ATOM 635 N N . ASN A 1 81 ? 6.788 -8.440 24.660 1.00 73.19 81 ASN A N 1
ATOM 636 C CA . ASN A 1 81 ? 7.210 -9.388 25.689 1.00 73.19 81 ASN A CA 1
ATOM 637 C C . ASN A 1 81 ? 6.029 -10.283 26.094 1.00 73.19 81 ASN A C 1
ATOM 639 O O . ASN A 1 81 ? 5.217 -9.901 26.933 1.00 73.19 81 ASN A O 1
ATOM 643 N N . GLY A 1 82 ? 5.962 -11.491 25.528 1.00 64.56 82 GLY A N 1
ATOM 644 C CA . GLY A 1 82 ? 5.010 -12.533 25.934 1.00 64.56 82 GLY A CA 1
ATOM 645 C C . GLY A 1 82 ? 3.786 -12.704 25.026 1.00 64.56 82 GLY A C 1
ATOM 646 O O . GLY A 1 82 ? 3.549 -11.940 24.089 1.00 64.56 82 GLY A O 1
ATOM 647 N N . TYR A 1 83 ? 3.019 -13.760 25.309 1.00 58.16 83 TYR A N 1
ATOM 648 C CA . TYR A 1 83 ? 1.805 -14.134 24.584 1.00 58.16 83 TYR A CA 1
ATOM 649 C C . TYR A 1 83 ? 0.580 -13.924 25.466 1.00 58.16 83 TYR A C 1
ATOM 651 O O . TYR A 1 83 ? 0.512 -14.484 26.559 1.00 58.16 83 TYR A O 1
ATOM 659 N N . VAL A 1 84 ? -0.401 -13.157 24.988 1.00 53.97 84 VAL A N 1
ATOM 660 C CA . VAL A 1 84 ? -1.686 -12.988 25.676 1.00 53.97 84 VAL A CA 1
ATOM 661 C C . VAL A 1 84 ? -2.774 -13.576 24.786 1.00 53.97 84 VAL A C 1
ATOM 663 O O . VAL A 1 84 ? -3.104 -13.022 23.745 1.00 53.97 84 VAL A O 1
ATOM 666 N N . ARG A 1 85 ? -3.353 -14.712 25.190 1.00 47.31 85 ARG A N 1
ATOM 667 C CA . ARG A 1 85 ? -4.557 -15.235 24.530 1.00 47.31 85 ARG A CA 1
ATOM 668 C C . ARG A 1 85 ? -5.757 -14.390 24.949 1.00 47.31 85 ARG A C 1
ATOM 670 O O . ARG A 1 85 ? -6.350 -14.633 25.996 1.00 47.31 85 ARG A O 1
ATOM 677 N N . CYS A 1 86 ? -6.105 -13.407 24.127 1.00 52.25 86 CYS A N 1
ATOM 678 C CA . CYS A 1 86 ? -7.314 -12.602 24.274 1.00 52.25 86 CYS A CA 1
ATOM 679 C C . CYS A 1 86 ? -8.324 -12.991 23.191 1.00 52.25 86 CYS A C 1
ATOM 681 O O . CYS A 1 86 ? -8.044 -12.860 22.007 1.00 52.25 86 CYS A O 1
ATOM 683 N N . GLN A 1 87 ? -9.531 -13.401 23.589 1.00 57.22 87 GLN A N 1
ATOM 684 C CA . GLN A 1 87 ? -10.651 -13.686 22.673 1.00 57.22 87 GLN A CA 1
ATOM 685 C C . GLN A 1 87 ? -11.358 -12.414 22.163 1.00 57.22 87 GLN A C 1
ATOM 687 O O . GLN A 1 87 ? -12.485 -12.477 21.674 1.00 57.22 87 GLN A O 1
ATOM 692 N N . VAL A 1 88 ? -10.726 -11.247 22.303 1.00 73.75 88 VAL A N 1
ATOM 693 C CA . VAL A 1 88 ? -11.285 -9.977 21.835 1.00 73.75 88 VAL A CA 1
ATOM 694 C C . VAL A 1 88 ? -11.073 -9.898 20.321 1.00 73.75 88 VAL A C 1
ATOM 696 O O . VAL A 1 88 ? -9.942 -10.114 19.877 1.00 73.75 88 VAL A O 1
ATOM 699 N N . PRO A 1 89 ? -12.117 -9.607 19.520 1.00 82.25 89 PRO A N 1
ATOM 700 C CA . PRO A 1 89 ? -11.953 -9.366 18.093 1.00 82.25 89 PRO A CA 1
ATOM 701 C C . PRO A 1 89 ? -10.871 -8.311 17.831 1.00 82.25 89 PRO A C 1
ATOM 703 O O . PRO A 1 89 ? -10.743 -7.362 18.612 1.00 82.25 89 PRO A O 1
ATOM 706 N N . PRO A 1 90 ? -10.090 -8.453 16.750 1.00 88.31 90 PRO A N 1
ATOM 707 C CA . PRO A 1 90 ? -9.086 -7.458 16.419 1.00 88.31 90 PRO A CA 1
ATOM 708 C C . PRO A 1 90 ? -9.760 -6.097 16.156 1.00 88.31 90 PRO A C 1
ATOM 710 O O . PRO A 1 90 ? -10.873 -6.046 15.619 1.00 88.31 90 PRO A O 1
ATOM 713 N N . PRO A 1 91 ? -9.131 -4.985 16.566 1.00 90.56 91 PRO A N 1
ATOM 714 C CA . PRO A 1 91 ? -9.744 -3.670 16.456 1.00 90.56 91 PRO A CA 1
ATOM 715 C C . PRO A 1 91 ? -9.849 -3.245 14.987 1.00 90.56 91 PRO A C 1
ATOM 717 O O . PRO A 1 91 ? -8.885 -3.328 14.239 1.00 90.56 91 PRO A O 1
ATOM 720 N N . ILE A 1 92 ? -11.001 -2.709 14.579 1.00 92.94 92 ILE A N 1
ATOM 721 C CA . ILE A 1 92 ? -11.226 -2.196 13.211 1.00 92.94 92 ILE A CA 1
ATOM 722 C C . ILE A 1 92 ? -10.547 -0.838 12.937 1.00 92.94 92 ILE A C 1
ATOM 724 O O . ILE A 1 92 ? -10.759 -0.216 11.898 1.00 92.94 92 ILE A O 1
ATOM 728 N N . GLY A 1 93 ? -9.756 -0.340 13.884 1.00 93.38 93 GLY A N 1
ATOM 729 C CA . GLY A 1 93 ? -9.084 0.948 13.820 1.00 93.38 93 GLY A CA 1
ATOM 730 C C . GLY A 1 93 ? -8.064 1.109 14.941 1.00 93.38 93 GLY A C 1
ATOM 731 O O . GLY A 1 93 ? -7.840 0.208 15.744 1.00 93.38 93 GLY A O 1
ATOM 732 N N . TYR A 1 94 ? -7.468 2.291 15.014 1.00 91.94 94 TYR A N 1
ATOM 733 C CA . TYR A 1 94 ? -6.555 2.692 16.082 1.00 91.94 94 TYR A CA 1
ATOM 734 C C . TYR A 1 94 ? -6.993 4.041 16.660 1.00 91.94 94 TYR A C 1
ATOM 736 O O . TYR A 1 94 ? -7.973 4.624 16.187 1.00 91.94 94 TYR A O 1
ATOM 744 N N . ASP A 1 95 ? -6.284 4.542 17.677 1.00 91.81 95 ASP A N 1
ATOM 745 C CA . ASP A 1 95 ? -6.508 5.887 18.219 1.00 91.81 95 ASP A CA 1
ATOM 746 C C . ASP A 1 95 ? -6.182 6.953 17.162 1.00 91.81 95 ASP A C 1
ATOM 748 O O . ASP A 1 95 ? -5.077 7.494 17.074 1.00 91.81 95 ASP A O 1
ATOM 752 N N . TYR A 1 96 ? -7.169 7.224 16.314 1.00 91.62 96 TYR A N 1
ATOM 753 C CA . TYR A 1 96 ? -7.032 8.135 15.197 1.00 91.62 96 TYR A CA 1
ATOM 754 C C . TYR A 1 96 ? -6.761 9.567 15.657 1.00 91.62 96 TYR A C 1
ATOM 756 O O . TYR A 1 96 ? -6.110 10.307 14.935 1.00 91.62 96 TYR A O 1
ATOM 764 N N . GLN A 1 97 ? -7.192 9.978 16.847 1.00 91.44 97 GLN A N 1
ATOM 765 C CA . GLN A 1 97 ? -6.984 11.357 17.288 1.00 91.44 97 GLN A CA 1
ATOM 766 C C . GLN A 1 97 ? -5.569 11.552 17.831 1.00 91.44 97 GLN A C 1
ATOM 768 O O . GLN A 1 97 ? -4.889 12.495 17.431 1.00 91.44 97 GLN A O 1
ATOM 773 N N . ASN A 1 98 ? -5.092 10.633 18.674 1.00 92.81 98 ASN A N 1
ATOM 774 C CA . ASN A 1 98 ? -3.870 10.870 19.447 1.00 92.81 98 ASN A CA 1
ATOM 775 C C . ASN A 1 98 ? -2.639 10.121 18.927 1.00 92.81 98 ASN A C 1
ATOM 777 O O . ASN A 1 98 ? -1.522 10.440 19.331 1.00 92.81 98 ASN A O 1
ATOM 781 N N . TYR A 1 99 ? -2.802 9.126 18.051 1.00 92.56 99 TYR A N 1
ATOM 782 C CA . TYR A 1 99 ? -1.652 8.381 17.548 1.00 92.56 99 TYR A CA 1
ATOM 783 C C . TYR A 1 99 ? -0.855 9.208 16.534 1.00 92.56 99 TYR A C 1
ATOM 785 O O . TYR A 1 99 ? -1.353 9.543 15.452 1.00 92.56 99 TYR A O 1
ATOM 793 N N . ASP A 1 100 ? 0.401 9.486 16.861 1.00 94.75 100 ASP A N 1
ATOM 794 C CA . ASP A 1 100 ? 1.342 10.169 15.981 1.00 94.75 100 ASP A CA 1
ATOM 795 C C . ASP A 1 100 ? 2.091 9.159 15.103 1.00 94.75 100 ASP A C 1
ATOM 797 O O . ASP A 1 100 ? 2.866 8.335 15.588 1.00 94.75 100 ASP A O 1
ATOM 801 N N . ILE A 1 101 ? 1.858 9.226 13.791 1.00 95.50 101 ILE A N 1
ATOM 802 C CA . ILE A 1 101 ? 2.476 8.320 12.816 1.00 95.50 101 ILE A CA 1
ATOM 803 C C . ILE A 1 101 ? 3.928 8.691 12.479 1.00 95.50 101 ILE A C 1
ATOM 805 O O . ILE A 1 101 ? 4.598 7.910 11.805 1.00 95.50 101 ILE A O 1
ATOM 809 N N . HIS A 1 102 ? 4.414 9.861 12.900 1.00 95.94 102 HIS A N 1
ATOM 810 C CA . HIS A 1 102 ? 5.742 10.373 12.546 1.00 95.94 102 HIS A CA 1
ATOM 811 C C . HIS A 1 102 ? 6.802 10.113 13.619 1.00 95.94 102 HIS A C 1
ATOM 813 O O . HIS A 1 102 ? 7.995 10.179 13.326 1.00 95.94 102 HIS A O 1
ATOM 819 N N . ASN A 1 103 ? 6.386 9.782 14.839 1.00 95.19 103 ASN A N 1
ATOM 820 C CA . ASN A 1 103 ? 7.281 9.513 15.956 1.00 95.19 103 ASN A CA 1
ATOM 821 C C . ASN A 1 103 ? 7.397 8.015 16.251 1.00 95.19 103 ASN A C 1
ATOM 823 O O . ASN A 1 103 ? 6.481 7.236 15.984 1.00 95.19 103 ASN A O 1
ATOM 827 N N . VAL A 1 104 ? 8.529 7.606 16.837 1.00 92.25 104 VAL A N 1
ATOM 828 C CA . VAL A 1 104 ? 8.693 6.244 17.367 1.00 92.25 104 VAL A CA 1
ATOM 829 C C . VAL A 1 104 ? 7.617 6.011 18.417 1.00 92.25 104 VAL A C 1
ATOM 831 O O . VAL A 1 104 ? 7.601 6.658 19.469 1.00 92.25 104 VAL A O 1
ATOM 834 N N . SER A 1 105 ? 6.710 5.082 18.135 1.00 88.06 105 SER A N 1
ATOM 835 C CA . SER A 1 105 ? 5.669 4.756 19.093 1.00 88.06 105 SER A CA 1
ATOM 836 C C . SER A 1 105 ? 6.239 3.958 20.256 1.00 88.06 105 SER A C 1
ATOM 838 O O . SER A 1 105 ? 7.039 3.040 20.083 1.00 88.06 105 SER A O 1
ATOM 840 N N . LYS A 1 106 ? 5.790 4.296 21.467 1.00 82.81 106 LYS A N 1
ATOM 841 C CA . LYS A 1 106 ? 6.145 3.545 22.677 1.00 82.81 106 LYS A CA 1
ATOM 842 C C . LYS A 1 106 ? 5.461 2.184 22.716 1.00 82.81 106 LYS A C 1
ATOM 844 O O . LYS A 1 106 ? 6.005 1.276 23.332 1.00 82.81 106 LYS A O 1
ATOM 849 N N . ASN A 1 107 ? 4.259 2.092 22.127 1.00 73.88 107 ASN A N 1
ATOM 850 C CA . ASN A 1 107 ? 3.430 0.888 22.027 1.00 73.88 107 ASN A CA 1
ATOM 851 C C . ASN A 1 107 ? 3.516 -0.024 23.270 1.00 73.88 107 ASN A C 1
ATOM 853 O O . ASN A 1 107 ? 3.657 -1.238 23.165 1.00 73.88 107 ASN A O 1
ATOM 857 N N . THR A 1 108 ? 3.409 0.565 24.470 1.00 75.94 108 THR A N 1
ATOM 858 C CA . THR A 1 108 ? 3.619 -0.134 25.756 1.00 75.94 108 THR A CA 1
ATOM 859 C C . THR A 1 108 ? 2.639 -1.279 25.986 1.00 75.94 108 THR A C 1
ATOM 861 O O . THR A 1 108 ? 2.914 -2.175 26.774 1.00 75.94 108 THR A O 1
ATOM 864 N N . ASN A 1 109 ? 1.503 -1.240 25.289 1.00 78.06 109 ASN A N 1
ATOM 865 C CA . ASN A 1 109 ? 0.434 -2.229 25.363 1.00 78.06 109 ASN A CA 1
ATOM 866 C C . ASN A 1 109 ? 0.417 -3.154 24.132 1.00 78.06 109 ASN A C 1
ATOM 868 O O . ASN A 1 109 ? -0.583 -3.834 23.899 1.00 78.06 109 ASN A O 1
ATOM 872 N N . ALA A 1 110 ? 1.474 -3.158 23.310 1.00 82.94 110 ALA A N 1
ATOM 873 C CA . ALA A 1 110 ? 1.578 -4.097 22.202 1.00 82.94 110 ALA A CA 1
ATOM 874 C C . ALA A 1 110 ? 1.587 -5.528 22.743 1.00 82.94 110 ALA A C 1
ATOM 876 O O . ALA A 1 110 ? 2.383 -5.894 23.607 1.00 82.94 110 ALA A O 1
ATOM 877 N N . THR A 1 111 ? 0.677 -6.336 22.219 1.00 85.38 111 THR A N 1
ATOM 878 C CA . THR A 1 111 ? 0.488 -7.737 22.587 1.00 85.38 111 THR A CA 1
ATOM 879 C C . THR A 1 111 ? 0.399 -8.572 21.316 1.00 85.38 111 THR A C 1
ATOM 881 O O . THR A 1 111 ? 0.207 -8.045 20.220 1.00 85.38 111 THR A O 1
ATOM 884 N N . THR A 1 112 ? 0.578 -9.882 21.447 1.00 83.88 112 THR A N 1
ATOM 885 C CA . THR A 1 112 ? 0.294 -10.833 20.367 1.00 83.88 112 THR A CA 1
ATOM 886 C C . THR A 1 112 ? -1.121 -11.385 20.532 1.00 83.88 112 THR A C 1
ATOM 888 O O . THR A 1 112 ? -1.595 -11.530 21.655 1.00 83.88 112 THR A O 1
ATOM 891 N N . SER A 1 113 ? -1.794 -11.682 19.420 1.00 84.19 113 SER A N 1
ATOM 892 C CA . SER A 1 113 ? -3.139 -12.267 19.390 1.00 84.19 113 SER A CA 1
ATOM 893 C C . SER A 1 113 ? -3.297 -13.158 18.153 1.00 84.19 113 SER A C 1
ATOM 895 O O . SER A 1 113 ? -2.639 -12.924 17.139 1.00 84.19 113 SER A O 1
ATOM 897 N N . ASP A 1 114 ? -4.162 -14.168 18.241 1.00 87.25 114 ASP A N 1
ATOM 898 C CA . ASP A 1 114 ? -4.612 -15.043 17.148 1.00 87.25 114 ASP A CA 1
ATOM 899 C C . ASP A 1 114 ? -6.078 -14.773 16.749 1.00 87.25 114 ASP A C 1
ATOM 901 O O . ASP A 1 114 ? -6.704 -15.567 16.042 1.00 87.25 114 ASP A O 1
ATOM 905 N N . ALA A 1 115 ? -6.641 -13.647 17.203 1.00 88.88 115 ALA A N 1
ATOM 906 C CA . ALA A 1 115 ? -8.003 -13.249 16.886 1.00 88.88 115 ALA A CA 1
ATOM 907 C C . ALA A 1 115 ? -8.191 -12.975 15.383 1.00 88.88 115 ALA A C 1
ATOM 909 O O . ALA A 1 115 ? -7.303 -12.473 14.695 1.00 88.88 115 ALA A O 1
ATOM 910 N N . ILE A 1 116 ? -9.390 -13.275 14.884 1.00 90.81 116 ILE A N 1
ATOM 911 C CA . ILE A 1 116 ? -9.745 -13.157 13.466 1.00 90.81 116 ILE A CA 1
ATOM 912 C C . ILE A 1 116 ? -10.756 -12.033 13.246 1.00 90.81 116 ILE A C 1
ATOM 914 O O . ILE A 1 116 ? -11.694 -11.874 14.030 1.00 90.81 116 ILE A O 1
ATOM 918 N N . TYR A 1 117 ? -10.609 -11.292 12.146 1.00 93.25 117 TYR A N 1
ATOM 919 C CA . TYR A 1 117 ? -11.710 -10.490 11.617 1.00 93.25 117 TYR A CA 1
ATOM 920 C C . TYR A 1 117 ? -12.754 -11.445 11.035 1.00 93.25 117 TYR A C 1
ATOM 922 O O . TYR A 1 117 ? -12.425 -12.318 10.231 1.00 93.25 117 TYR A O 1
ATOM 930 N N . ARG A 1 118 ? -14.010 -11.299 11.458 1.00 93.44 118 ARG A N 1
ATOM 931 C CA . ARG A 1 118 ? -15.151 -11.998 10.858 1.00 93.44 118 ARG A CA 1
ATOM 932 C C . ARG A 1 118 ? -15.939 -10.983 10.053 1.00 93.44 118 ARG A C 1
ATOM 934 O O . ARG A 1 118 ? -16.266 -9.923 10.574 1.00 93.44 118 ARG A O 1
ATOM 941 N N . LEU A 1 119 ? -16.192 -11.317 8.799 1.00 94.94 119 LEU A N 1
ATOM 942 C CA . LEU A 1 119 ? -16.907 -10.479 7.850 1.00 94.94 119 LEU A CA 1
ATOM 943 C C . LEU A 1 119 ? -18.198 -11.188 7.467 1.00 94.94 119 LEU A C 1
ATOM 945 O O . LEU A 1 119 ? -18.222 -12.421 7.378 1.00 94.94 119 LEU A O 1
ATOM 949 N N . ASP A 1 120 ? -19.246 -10.412 7.234 1.00 96.81 120 ASP A N 1
ATOM 950 C CA . ASP A 1 120 ? -20.484 -10.954 6.701 1.00 96.81 120 ASP A CA 1
ATOM 951 C C . ASP A 1 120 ? -20.270 -11.416 5.257 1.00 96.81 120 ASP A C 1
ATOM 953 O O . ASP A 1 120 ? -19.515 -10.824 4.480 1.00 96.81 120 ASP A O 1
ATOM 957 N N . PHE A 1 121 ? -20.921 -12.519 4.894 1.00 97.19 121 PHE A N 1
ATOM 958 C CA . PHE A 1 121 ? -20.856 -13.030 3.531 1.00 97.19 121 PHE A CA 1
ATOM 959 C C . PHE A 1 121 ? -21.400 -11.984 2.545 1.00 97.19 121 PHE A C 1
ATOM 961 O O . PHE A 1 121 ? -22.436 -11.377 2.805 1.00 97.19 121 PHE A O 1
ATOM 968 N N . ASN A 1 122 ? -20.714 -11.806 1.410 1.00 96.50 122 ASN A N 1
ATOM 969 C CA . ASN A 1 122 ? -20.981 -10.775 0.395 1.00 96.50 122 ASN A CA 1
ATOM 970 C C . ASN A 1 122 ? -20.836 -9.311 0.854 1.00 96.50 122 ASN A C 1
ATOM 972 O O . ASN A 1 122 ? -21.211 -8.419 0.095 1.00 96.50 122 ASN A O 1
ATOM 976 N N . ALA A 1 123 ? -20.269 -9.043 2.034 1.00 97.62 123 ALA A N 1
ATOM 977 C CA . ALA A 1 123 ? -19.968 -7.674 2.437 1.00 97.62 123 ALA A CA 1
ATOM 978 C C . ALA A 1 123 ? -18.870 -7.051 1.558 1.00 97.62 123 ALA A C 1
ATOM 980 O O . ALA A 1 123 ? -17.850 -7.681 1.257 1.00 97.62 123 ALA A O 1
ATOM 981 N N . THR A 1 124 ? -19.051 -5.783 1.201 1.00 98.19 124 THR A N 1
ATOM 982 C CA . THR A 1 124 ? -18.005 -4.926 0.642 1.00 98.19 124 THR A CA 1
ATOM 983 C C . THR A 1 124 ? -17.183 -4.345 1.786 1.00 98.19 124 THR A C 1
ATOM 985 O O . THR A 1 124 ? -17.730 -3.723 2.698 1.00 98.19 124 THR A O 1
ATOM 988 N N . VAL A 1 125 ? -15.864 -4.525 1.742 1.00 98.12 125 VAL A N 1
ATOM 989 C CA . VAL A 1 125 ? -14.963 -4.119 2.826 1.00 98.12 125 VAL A CA 1
ATOM 990 C C . VAL A 1 125 ? -13.889 -3.183 2.303 1.00 98.12 125 VAL A C 1
ATOM 992 O O . VAL A 1 125 ? -13.088 -3.576 1.456 1.00 98.12 125 VAL A O 1
ATOM 995 N N . ASP A 1 126 ? -13.823 -1.985 2.875 1.00 98.06 126 ASP A N 1
ATOM 996 C CA . ASP A 1 126 ? -12.686 -1.091 2.683 1.00 98.06 126 ASP A CA 1
ATOM 997 C C . ASP A 1 126 ? -11.596 -1.401 3.706 1.00 98.06 126 ASP A C 1
ATOM 999 O O . ASP A 1 126 ? -11.853 -1.523 4.906 1.00 98.06 126 ASP A O 1
ATOM 1003 N N . ILE A 1 127 ? -10.352 -1.495 3.238 1.00 97.69 127 ILE A N 1
ATOM 1004 C CA . ILE A 1 127 ? -9.179 -1.673 4.095 1.00 97.69 127 ILE A CA 1
ATOM 1005 C C . ILE A 1 127 ? -8.220 -0.511 3.863 1.00 97.69 127 ILE A C 1
ATOM 1007 O O . ILE A 1 127 ? -7.674 -0.345 2.773 1.00 97.69 127 ILE A O 1
ATOM 1011 N N . ILE A 1 128 ? -7.971 0.265 4.915 1.00 97.81 128 ILE A N 1
ATOM 1012 C CA . ILE A 1 128 ? -6.973 1.331 4.921 1.00 97.81 128 ILE A CA 1
ATOM 1013 C C . ILE A 1 128 ? -5.737 0.803 5.639 1.00 97.81 128 ILE A C 1
ATOM 1015 O O . ILE A 1 128 ? -5.771 0.515 6.835 1.00 97.81 128 ILE A O 1
ATOM 1019 N N . LEU A 1 129 ? -4.628 0.708 4.913 1.00 97.75 129 LEU A N 1
ATOM 1020 C CA . LEU A 1 129 ? -3.331 0.307 5.453 1.00 97.75 129 LEU A CA 1
ATOM 1021 C C . LEU A 1 129 ? -2.526 1.564 5.811 1.00 97.75 129 LEU A C 1
ATOM 1023 O O . LEU A 1 129 ? -1.885 2.171 4.951 1.00 97.75 129 LEU A O 1
ATOM 1027 N N . GLN A 1 130 ? -2.557 1.966 7.080 1.00 97.25 130 GLN A N 1
ATOM 1028 C CA . GLN A 1 130 ? -1.823 3.130 7.574 1.00 97.25 130 GLN A CA 1
ATOM 1029 C C . GLN A 1 130 ? -0.396 2.728 7.951 1.00 97.25 130 GLN A C 1
ATOM 1031 O O . GLN A 1 130 ? -0.181 1.991 8.911 1.00 97.25 130 GLN A O 1
ATOM 1036 N N . ASN A 1 131 ? 0.594 3.256 7.232 1.00 96.31 131 ASN A N 1
ATOM 1037 C CA . ASN A 1 131 ? 1.995 3.124 7.628 1.00 96.31 131 ASN A CA 1
ATOM 1038 C C . ASN A 1 131 ? 2.360 4.132 8.732 1.00 96.31 131 ASN A C 1
ATOM 1040 O O . ASN A 1 131 ? 1.725 5.185 8.847 1.00 96.31 131 ASN A O 1
ATOM 1044 N N . ALA A 1 132 ? 3.393 3.827 9.513 1.00 94.88 132 ALA A N 1
ATOM 1045 C CA . ALA A 1 132 ? 3.903 4.690 10.575 1.00 94.88 132 ALA A CA 1
ATOM 1046 C C . ALA A 1 132 ? 5.437 4.626 10.662 1.00 94.88 132 ALA A C 1
ATOM 1048 O O . ALA A 1 132 ? 6.098 3.836 9.978 1.00 94.88 132 ALA A O 1
ATOM 1049 N N . ASN A 1 133 ? 6.011 5.481 11.504 1.00 93.88 133 ASN A N 1
ATOM 1050 C CA . ASN A 1 133 ? 7.412 5.405 11.879 1.00 93.88 133 ASN A CA 1
ATOM 1051 C C . ASN A 1 133 ? 7.705 4.079 12.608 1.00 93.88 133 ASN A C 1
ATOM 1053 O O . ASN A 1 133 ? 6.905 3.579 13.400 1.00 93.88 133 ASN A O 1
ATOM 1057 N N . SER A 1 134 ? 8.876 3.521 12.331 1.00 90.19 134 SER A N 1
ATOM 1058 C CA . SER A 1 134 ? 9.406 2.303 12.935 1.00 90.19 134 SER A CA 1
ATOM 1059 C C . SER A 1 134 ? 9.993 2.592 14.334 1.00 90.19 134 SER A C 1
ATOM 1061 O O . SER A 1 134 ? 9.711 3.612 14.961 1.00 90.19 134 SER A O 1
ATOM 1063 N N . MET A 1 135 ? 10.841 1.697 14.835 1.00 88.88 135 MET A N 1
ATOM 1064 C CA . MET A 1 135 ? 11.569 1.802 16.104 1.00 88.88 135 MET A CA 1
ATOM 1065 C C . MET A 1 135 ? 12.742 2.796 16.061 1.00 88.88 135 MET A C 1
ATOM 1067 O O . MET A 1 135 ? 13.385 3.040 17.077 1.00 88.88 135 MET A O 1
ATOM 1071 N N . SER A 1 136 ? 13.054 3.351 14.888 1.00 89.19 136 SER A N 1
ATOM 1072 C CA . SER A 1 136 ? 14.081 4.379 14.685 1.00 89.19 136 SER A CA 1
ATOM 1073 C C . SER A 1 136 ? 13.435 5.662 14.176 1.00 89.19 136 SER A C 1
ATOM 1075 O O . SER A 1 136 ? 12.537 5.602 13.339 1.00 89.19 136 SER A O 1
ATOM 1077 N N . ASN A 1 137 ? 13.874 6.820 14.677 1.00 91.25 137 ASN A N 1
ATOM 1078 C CA . ASN A 1 137 ? 13.331 8.116 14.260 1.00 91.25 137 ASN A CA 1
ATOM 1079 C C . ASN A 1 137 ? 13.469 8.316 12.745 1.00 91.25 137 ASN A C 1
ATOM 1081 O O . ASN A 1 137 ? 14.487 7.946 12.155 1.00 91.25 137 ASN A O 1
ATOM 1085 N N . ASN A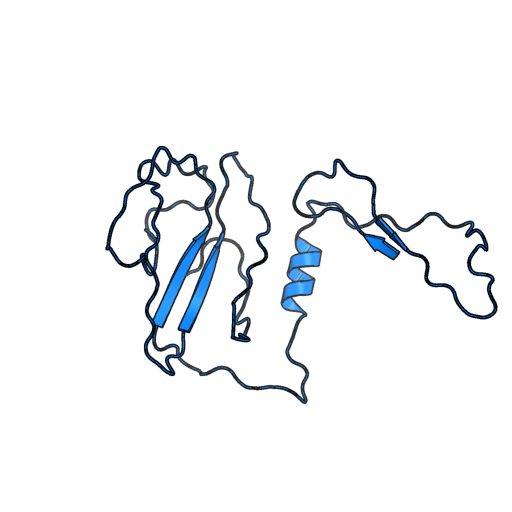 1 138 ? 12.460 8.947 12.139 1.00 90.31 138 ASN A N 1
ATOM 1086 C CA . ASN A 1 138 ? 12.411 9.280 10.713 1.00 90.31 138 ASN A CA 1
ATOM 1087 C C . ASN A 1 138 ? 12.640 8.070 9.794 1.00 90.31 138 ASN A C 1
ATOM 1089 O O . ASN A 1 138 ? 13.213 8.200 8.713 1.00 90.31 138 ASN A O 1
ATOM 1093 N N . THR A 1 139 ? 12.227 6.885 10.239 1.00 89.06 139 THR A N 1
ATOM 1094 C CA . THR A 1 139 ? 12.395 5.636 9.497 1.00 89.06 139 THR A CA 1
ATOM 1095 C C . THR A 1 139 ? 11.037 4.981 9.323 1.00 89.06 139 THR A C 1
ATOM 1097 O O . THR A 1 139 ? 10.376 4.644 10.299 1.00 89.06 139 THR A O 1
ATOM 1100 N N . SER A 1 140 ? 10.626 4.772 8.079 1.00 90.44 140 SER A N 1
ATOM 1101 C CA . SER A 1 140 ? 9.432 4.012 7.711 1.00 90.44 140 SER A CA 1
ATOM 1102 C C . SER A 1 140 ? 9.752 3.216 6.449 1.00 90.44 140 SER A C 1
ATOM 1104 O O . SER A 1 140 ? 10.514 3.685 5.601 1.00 90.44 140 SER A O 1
ATOM 1106 N N . GLU A 1 141 ? 9.219 2.003 6.337 1.00 89.25 141 GLU A N 1
ATOM 1107 C CA . GLU A 1 141 ? 9.558 1.074 5.257 1.00 89.25 141 GLU A CA 1
ATOM 1108 C C . GLU A 1 141 ? 8.360 0.801 4.344 1.00 89.25 141 GLU A C 1
ATOM 1110 O O . GLU A 1 141 ? 7.206 1.065 4.675 1.00 89.25 141 GLU A O 1
ATOM 1115 N N . THR A 1 142 ? 8.630 0.272 3.151 1.00 91.56 142 THR A N 1
ATOM 1116 C CA . THR A 1 142 ? 7.579 -0.181 2.234 1.00 91.56 142 THR A CA 1
ATOM 1117 C C . THR A 1 142 ? 7.169 -1.608 2.582 1.00 91.56 142 THR A C 1
ATOM 1119 O O . THR A 1 142 ? 8.011 -2.503 2.591 1.00 91.56 142 THR A O 1
ATOM 1122 N N . HIS A 1 143 ? 5.870 -1.833 2.789 1.00 92.00 143 HIS A N 1
ATOM 1123 C CA . HIS A 1 143 ? 5.313 -3.144 3.120 1.00 92.00 143 HIS A CA 1
ATOM 1124 C C . HIS A 1 143 ? 4.405 -3.644 1.987 1.00 92.00 143 HIS A C 1
ATOM 1126 O O . HIS A 1 143 ? 3.342 -3.058 1.772 1.00 92.00 143 HIS A O 1
ATOM 1132 N N . PRO A 1 144 ? 4.793 -4.694 1.241 1.00 94.31 144 PRO A N 1
ATOM 1133 C CA . PRO A 1 144 ? 3.907 -5.313 0.265 1.00 94.31 144 PRO A CA 1
ATOM 1134 C C . PRO A 1 144 ? 2.850 -6.152 0.991 1.00 94.31 144 PRO A C 1
ATOM 1136 O O . PRO A 1 144 ? 3.180 -7.112 1.686 1.00 94.31 144 PRO A O 1
ATOM 1139 N N . TRP A 1 145 ? 1.582 -5.785 0.822 1.00 96.88 145 TRP A N 1
ATOM 1140 C CA . TRP A 1 145 ? 0.447 -6.525 1.368 1.00 96.88 145 TRP A CA 1
ATOM 1141 C C . TRP A 1 145 ? -0.154 -7.443 0.311 1.00 96.88 145 TRP A C 1
ATOM 1143 O O . TRP A 1 145 ? -0.274 -7.078 -0.857 1.00 96.88 145 TRP A O 1
ATOM 1153 N N . HIS A 1 146 ? -0.529 -8.643 0.740 1.00 97.12 146 HIS A N 1
ATOM 1154 C CA . HIS A 1 146 ? -1.158 -9.655 -0.095 1.00 97.12 146 HIS A CA 1
ATOM 1155 C C . HIS A 1 146 ? -2.392 -10.204 0.620 1.00 97.12 146 HIS A C 1
ATOM 1157 O O . HIS A 1 146 ? -2.351 -10.451 1.826 1.00 97.12 146 HIS A O 1
ATOM 1163 N N . LEU A 1 147 ? -3.476 -10.394 -0.131 1.00 97.12 147 LEU A N 1
ATOM 1164 C CA . LEU A 1 147 ? -4.737 -10.931 0.361 1.00 97.12 147 LEU A CA 1
ATOM 1165 C C . LEU A 1 147 ? -4.973 -12.311 -0.251 1.00 97.12 147 LEU A C 1
ATOM 1167 O O . LEU A 1 147 ? -4.854 -12.497 -1.458 1.00 97.12 147 LEU A O 1
ATOM 1171 N N . HIS A 1 148 ? -5.309 -13.284 0.590 1.00 97.94 148 HIS A N 1
ATOM 1172 C CA . HIS A 1 148 ? -5.571 -14.646 0.141 1.00 97.94 148 HIS A CA 1
ATOM 1173 C C . HIS A 1 148 ? -7.009 -14.791 -0.377 1.00 97.94 148 HIS A C 1
ATOM 1175 O O . HIS A 1 148 ? -7.957 -14.264 0.210 1.00 97.94 148 HIS A O 1
ATOM 1181 N N . GLY A 1 149 ? -7.172 -15.570 -1.449 1.00 97.81 149 GLY A N 1
ATOM 1182 C CA . GLY A 1 149 ? -8.477 -15.998 -1.966 1.00 97.81 149 GLY A CA 1
ATOM 1183 C C . GLY A 1 149 ? -9.308 -14.917 -2.660 1.00 97.81 149 GLY A C 1
ATOM 1184 O O . GLY A 1 149 ? -10.434 -15.208 -3.045 1.00 97.81 149 GLY A O 1
ATOM 1185 N N . HIS A 1 150 ? -8.777 -13.701 -2.816 1.00 96.94 150 HIS A N 1
ATOM 1186 C CA . HIS A 1 150 ? -9.491 -12.568 -3.397 1.00 96.94 150 HIS A CA 1
ATOM 1187 C C . HIS A 1 150 ? -8.542 -11.688 -4.209 1.00 96.94 150 HIS A C 1
ATOM 1189 O O . HIS A 1 150 ? -7.394 -11.479 -3.814 1.00 96.94 150 HIS A O 1
ATOM 1195 N N . ASP A 1 151 ? -9.076 -11.113 -5.281 1.00 96.06 151 ASP A N 1
ATOM 1196 C CA . ASP A 1 151 ? -8.546 -9.890 -5.874 1.00 96.06 151 ASP A CA 1
ATOM 1197 C C . ASP A 1 151 ? -9.232 -8.680 -5.227 1.00 96.06 151 ASP A C 1
ATOM 1199 O O . ASP A 1 151 ? -10.313 -8.794 -4.644 1.00 96.06 151 ASP A O 1
ATOM 1203 N N . PHE A 1 152 ? -8.606 -7.510 -5.317 1.00 96.88 152 PHE A N 1
ATOM 1204 C CA . PHE A 1 152 ? -9.135 -6.278 -4.740 1.00 96.88 152 PHE A CA 1
ATOM 1205 C C . PHE A 1 152 ? -8.860 -5.076 -5.638 1.00 96.88 152 PHE A C 1
ATOM 1207 O O . PHE A 1 152 ? -7.924 -5.058 -6.441 1.00 96.88 152 PHE A O 1
ATOM 1214 N N . TRP A 1 153 ? -9.668 -4.035 -5.461 1.00 97.44 153 TRP A N 1
ATOM 1215 C CA . TRP A 1 153 ? -9.429 -2.739 -6.075 1.00 97.44 153 TRP A CA 1
ATOM 1216 C C . TRP A 1 153 ? -8.505 -1.902 -5.201 1.00 97.44 153 TRP A C 1
ATOM 1218 O O . TRP A 1 153 ? -8.712 -1.772 -3.997 1.00 97.44 153 TRP A O 1
ATOM 1228 N N . VAL A 1 154 ? -7.505 -1.282 -5.822 1.00 97.06 154 VAL A N 1
ATOM 1229 C CA . VAL A 1 154 ? -6.728 -0.224 -5.177 1.00 97.06 154 VAL A CA 1
ATOM 1230 C C . VAL A 1 154 ? -7.448 1.095 -5.421 1.00 97.06 154 VAL A C 1
ATOM 1232 O O . VAL A 1 154 ? -7.431 1.617 -6.535 1.00 97.06 154 VAL A O 1
ATOM 1235 N N . LEU A 1 155 ? -8.092 1.622 -4.3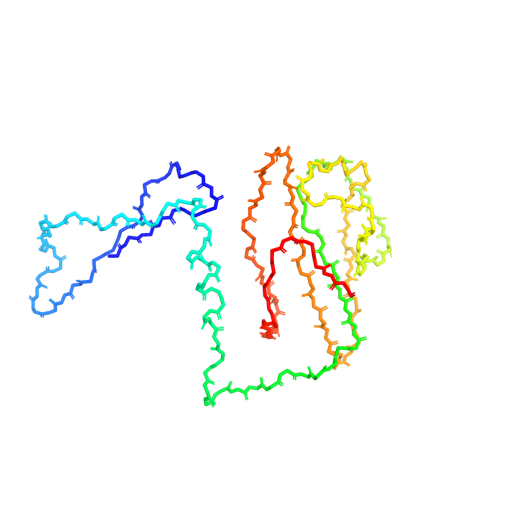81 1.00 96.25 155 LEU A N 1
ATOM 1236 C CA . LEU A 1 155 ? -8.856 2.869 -4.479 1.00 96.25 155 LEU A CA 1
ATOM 1237 C C . LEU A 1 155 ? -7.962 4.115 -4.449 1.00 96.25 155 LEU A C 1
ATOM 1239 O O . LEU A 1 155 ? -8.313 5.139 -5.030 1.00 96.25 155 LEU A O 1
ATOM 1243 N N . GLY A 1 156 ? -6.786 4.037 -3.821 1.00 95.62 156 GLY A N 1
ATOM 1244 C CA . GLY A 1 156 ? -5.841 5.145 -3.819 1.00 95.62 156 GLY A CA 1
ATOM 1245 C C . GLY A 1 156 ? -4.620 4.941 -2.932 1.00 95.62 156 GLY A C 1
ATOM 1246 O O . GLY A 1 156 ? -4.489 3.951 -2.215 1.00 95.62 156 GLY A O 1
ATOM 1247 N N . TYR A 1 157 ? -3.735 5.934 -2.990 1.00 96.62 157 TYR A N 1
ATOM 1248 C CA . TYR A 1 157 ? -2.554 6.074 -2.145 1.00 96.62 157 TYR A CA 1
ATOM 1249 C C . TYR A 1 157 ? -2.484 7.515 -1.638 1.00 96.62 157 TYR A C 1
ATOM 1251 O O . TYR A 1 157 ? -2.817 8.446 -2.370 1.00 96.62 157 TYR A O 1
ATOM 1259 N N . GLY A 1 158 ? -2.005 7.708 -0.411 1.00 95.19 158 GLY A N 1
ATOM 1260 C CA . GLY A 1 158 ? -1.845 9.027 0.197 1.00 95.19 158 GLY A CA 1
ATOM 1261 C C . GLY A 1 158 ? -0.518 9.154 0.938 1.00 95.19 158 GLY A C 1
ATOM 1262 O O . GLY A 1 158 ? 0.094 8.154 1.313 1.00 95.19 158 GLY A O 1
ATOM 1263 N N . LYS A 1 159 ? -0.070 10.396 1.140 1.00 95.06 159 LYS A N 1
ATOM 1264 C CA . LYS A 1 159 ? 1.034 10.723 2.052 1.00 95.06 159 LYS A CA 1
ATOM 1265 C C . LYS A 1 159 ? 0.443 11.199 3.379 1.00 95.06 159 LYS A C 1
ATOM 1267 O O . LYS A 1 159 ? -0.543 11.926 3.384 1.00 95.06 159 LYS A O 1
ATOM 1272 N N . GLY A 1 160 ? 1.080 10.827 4.486 1.00 95.19 160 GLY A N 1
ATOM 1273 C CA . GLY A 1 160 ? 0.634 11.204 5.826 1.00 95.19 160 GLY A CA 1
ATOM 1274 C C . GLY A 1 160 ? -0.431 10.267 6.394 1.00 95.19 160 GLY A C 1
ATOM 1275 O O . GLY A 1 160 ? -0.438 9.064 6.121 1.00 95.19 160 GLY A O 1
ATOM 1276 N N . LYS A 1 161 ? -1.280 10.822 7.256 1.00 96.12 161 LYS A N 1
ATOM 1277 C CA . LYS A 1 161 ? -2.332 10.094 7.961 1.00 96.12 161 LYS A CA 1
ATOM 1278 C C . LYS A 1 161 ? -3.619 10.149 7.141 1.00 96.12 161 LYS A C 1
ATOM 1280 O O . LYS A 1 161 ? -3.976 11.223 6.669 1.00 96.12 161 LYS A O 1
ATOM 1285 N N . PHE A 1 162 ? -4.274 9.007 6.944 1.00 95.25 162 PHE A N 1
ATOM 1286 C CA . PHE A 1 162 ? -5.557 8.939 6.242 1.00 95.25 162 PHE A CA 1
ATOM 1287 C C . PHE A 1 162 ? -6.609 9.780 6.967 1.00 95.25 162 PHE A C 1
ATOM 1289 O O . PHE A 1 162 ? -6.807 9.549 8.152 1.00 95.25 162 PHE A O 1
ATOM 1296 N N . ASP A 1 163 ? -7.279 10.702 6.274 1.00 89.62 163 ASP A N 1
ATOM 1297 C CA . ASP A 1 163 ? -8.377 11.475 6.858 1.00 89.62 163 ASP A CA 1
ATOM 1298 C C . ASP A 1 163 ? -9.720 10.779 6.641 1.00 89.62 163 ASP A C 1
ATOM 1300 O O . ASP A 1 163 ? -9.989 10.298 5.539 1.00 89.62 163 ASP A O 1
ATOM 1304 N N . LYS A 1 164 ? -10.514 10.681 7.709 1.00 71.62 164 LYS A N 1
ATOM 1305 C CA . LYS A 1 164 ? -11.782 9.941 7.729 1.00 71.62 164 LYS A CA 1
ATOM 1306 C C . LYS A 1 164 ? -12.958 10.797 7.291 1.00 71.62 164 LYS A C 1
ATOM 1308 O O . LYS A 1 164 ? -13.035 11.959 7.739 1.00 71.62 164 LYS A O 1
#